Protein AF-A0A942I7Z6-F1 (afdb_monomer_lite)

Secondary structure (DSSP, 8-state):
--HHHHHHHHHHH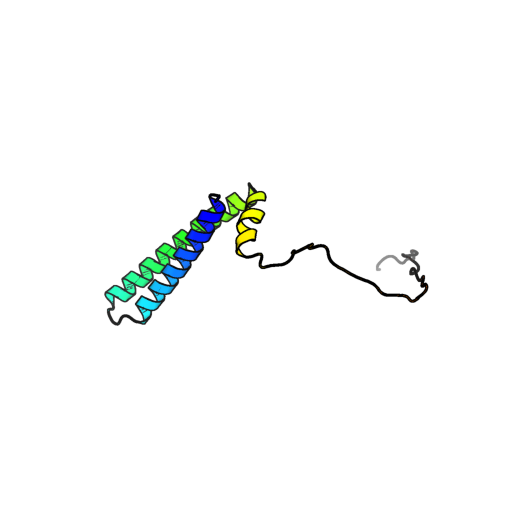HHHHHHHHHHHHHH---HHHHHHHHHHHHHHHHHHHHHHHHHHHHHHH-THHHHHHTTTT--S----------------------PPPP------------

Foldseek 3Di:
DDPLLVLVVVLVVLLVVLVVLCVCLVVDPDPVSVVVSPVSSVVSVVVSVVSVVVSVVVCVVCVVVVVVNVVVVPPDDDCPDDDDDDDDDDDDDDDDDDDDDDDDDDDDDDDDDD

Sequence (114 aa):
MTIASQLSQTLANMEGAAASLKTFSLQTQDQQAKQLFQQLSQSMDHSVQQLRGRLDYITQEEPQYRSEIGGTYASSTGSTGSTGSSLGASTLTSNQTTALPGGTQRKGGKNPTK

pLDDT: mean 70.62, std 20.22, range [40.78, 95.19]

Radius of gyration: 30.29 Å; chains: 1; bounding box: 65×61×59 Å

Structure (mmCIF, N/CA/C/O backbone):
data_AF-A0A942I7Z6-F1
#
_entry.id   AF-A0A942I7Z6-F1
#
loop_
_atom_site.group_PDB
_atom_site.id
_atom_site.type_symbol
_atom_site.label_atom_id
_atom_site.label_alt_id
_atom_site.label_comp_id
_atom_site.label_asym_id
_atom_site.label_entity_id
_atom_site.label_seq_id
_atom_site.pdbx_PDB_ins_code
_atom_site.Cartn_x
_atom_site.Cartn_y
_atom_site.Cartn_z
_atom_site.occupancy
_atom_site.B_iso_or_equiv
_atom_site.auth_seq_id
_atom_site.auth_comp_id
_atom_site.auth_asym_id
_atom_site.auth_atom_id
_atom_site.pdbx_PDB_model_num
ATOM 1 N N . MET A 1 1 ? 18.032 5.627 -8.882 1.00 63.41 1 MET A N 1
ATOM 2 C CA . MET A 1 1 ? 16.641 5.876 -8.449 1.00 63.41 1 MET A CA 1
ATOM 3 C C . MET A 1 1 ? 15.814 6.244 -9.656 1.00 63.41 1 MET A C 1
ATOM 5 O O . MET A 1 1 ? 15.640 7.414 -9.986 1.00 63.41 1 MET A O 1
ATOM 9 N N . THR A 1 2 ? 15.336 5.221 -10.336 1.00 78.56 2 THR A N 1
ATOM 10 C CA . THR A 1 2 ? 14.466 5.361 -11.500 1.00 78.56 2 THR A CA 1
ATOM 11 C C . THR A 1 2 ? 13.015 5.543 -11.085 1.00 78.56 2 THR A C 1
ATOM 13 O O . THR A 1 2 ? 12.638 5.276 -9.940 1.00 78.56 2 THR A O 1
ATOM 16 N N . ILE A 1 3 ? 12.188 6.025 -12.014 1.00 78.06 3 ILE A N 1
ATOM 17 C CA . ILE A 1 3 ? 10.762 6.275 -11.765 1.00 78.06 3 ILE A CA 1
ATOM 18 C C . ILE A 1 3 ? 10.057 4.984 -11.322 1.00 78.06 3 ILE A C 1
ATOM 20 O O . ILE A 1 3 ? 9.195 5.034 -10.451 1.00 78.06 3 ILE A O 1
ATOM 24 N N . ALA A 1 4 ? 10.471 3.825 -11.842 1.00 78.00 4 ALA A N 1
ATOM 25 C CA . ALA A 1 4 ? 9.941 2.521 -11.451 1.00 78.00 4 ALA A CA 1
ATOM 26 C C . ALA A 1 4 ? 10.222 2.191 -9.969 1.00 78.00 4 ALA A C 1
ATOM 28 O O . ALA A 1 4 ? 9.314 1.794 -9.239 1.00 78.00 4 ALA A O 1
ATOM 29 N N . SER A 1 5 ? 11.455 2.418 -9.498 1.00 78.81 5 SER A N 1
ATOM 30 C CA . SER A 1 5 ? 11.834 2.228 -8.089 1.00 78.81 5 SER A CA 1
ATOM 31 C C . SER A 1 5 ? 11.080 3.190 -7.160 1.00 78.81 5 SER A C 1
ATOM 33 O O . SER A 1 5 ? 10.522 2.762 -6.148 1.00 78.81 5 SER A O 1
ATOM 35 N N . GLN A 1 6 ? 10.963 4.466 -7.548 1.00 83.50 6 GLN A N 1
ATOM 36 C CA . GLN A 1 6 ? 10.184 5.459 -6.798 1.00 83.50 6 GLN A CA 1
ATOM 37 C C . GLN A 1 6 ? 8.691 5.095 -6.747 1.00 83.50 6 GLN A C 1
ATOM 39 O O . GLN A 1 6 ? 8.066 5.204 -5.691 1.00 83.50 6 GLN A O 1
ATOM 44 N N . LEU A 1 7 ? 8.120 4.610 -7.856 1.00 85.12 7 LEU A N 1
ATOM 45 C CA . LEU A 1 7 ? 6.734 4.135 -7.923 1.00 85.12 7 LE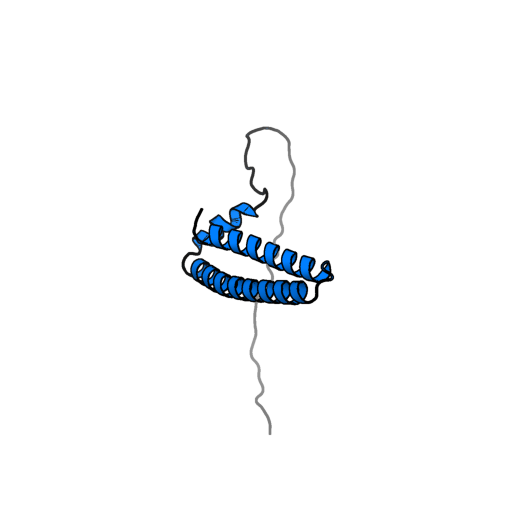U A CA 1
ATOM 46 C C . LEU A 1 7 ? 6.510 2.930 -7.017 1.00 85.12 7 LEU A C 1
ATOM 48 O O . LEU A 1 7 ? 5.554 2.934 -6.249 1.00 85.12 7 LEU A O 1
ATOM 52 N N . SER A 1 8 ? 7.389 1.928 -7.063 1.00 82.88 8 SER A N 1
ATOM 53 C CA . SER A 1 8 ? 7.280 0.741 -6.210 1.00 82.88 8 SER A CA 1
ATOM 54 C C . SER A 1 8 ? 7.332 1.100 -4.725 1.00 82.88 8 SER A C 1
ATOM 56 O O . SER A 1 8 ? 6.527 0.589 -3.949 1.00 82.88 8 SER A O 1
ATOM 58 N N . GLN A 1 9 ? 8.249 1.983 -4.321 1.00 88.50 9 GLN A N 1
ATOM 59 C CA . GLN A 1 9 ? 8.339 2.435 -2.933 1.00 88.50 9 GLN A CA 1
ATOM 60 C C . GLN A 1 9 ? 7.099 3.237 -2.520 1.00 88.50 9 GLN A C 1
ATOM 62 O O . GLN A 1 9 ? 6.570 3.053 -1.425 1.00 88.50 9 GLN A O 1
ATOM 67 N N . THR A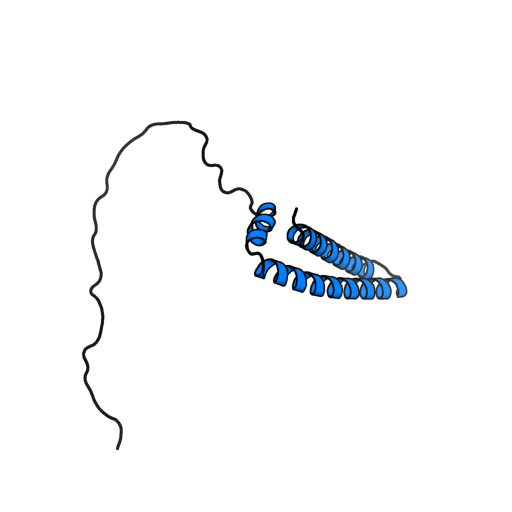 1 10 ? 6.592 4.086 -3.414 1.00 89.38 10 THR A N 1
ATOM 68 C CA . THR A 1 10 ? 5.362 4.852 -3.178 1.00 89.38 10 THR A CA 1
ATOM 69 C C . THR A 1 10 ? 4.152 3.929 -3.035 1.00 89.38 10 THR A C 1
ATOM 71 O O . THR A 1 10 ? 3.373 4.100 -2.103 1.00 89.38 10 THR A O 1
ATOM 74 N N . LEU A 1 11 ? 4.014 2.918 -3.900 1.00 88.75 11 LEU A N 1
ATOM 75 C CA . LEU A 1 11 ? 2.968 1.894 -3.814 1.00 88.75 11 LEU A CA 1
ATOM 76 C C . LEU A 1 11 ? 2.994 1.179 -2.460 1.00 88.75 11 LEU A C 1
ATOM 78 O O . LEU A 1 11 ? 1.961 1.108 -1.799 1.00 88.75 11 LEU A O 1
ATOM 82 N N . ALA A 1 12 ? 4.171 0.735 -2.011 1.00 88.94 12 ALA A N 1
ATOM 83 C CA . ALA A 1 12 ? 4.328 0.091 -0.708 1.00 88.94 12 ALA A CA 1
ATOM 84 C C . ALA A 1 12 ? 3.905 1.013 0.452 1.00 88.94 12 ALA A C 1
ATOM 86 O O . ALA A 1 12 ? 3.180 0.592 1.355 1.00 88.94 12 ALA A O 1
ATOM 87 N N . ASN A 1 13 ? 4.294 2.291 0.401 1.00 90.50 13 ASN A N 1
ATOM 88 C CA . ASN A 1 13 ? 3.896 3.277 1.406 1.00 90.50 13 ASN A CA 1
ATOM 89 C C . ASN A 1 13 ? 2.378 3.521 1.408 1.00 90.50 13 ASN A C 1
ATOM 91 O O . ASN A 1 13 ? 1.777 3.631 2.475 1.00 90.50 13 ASN A O 1
ATOM 95 N N . MET A 1 14 ? 1.744 3.588 0.233 1.00 90.75 14 MET A N 1
ATOM 96 C CA . MET A 1 14 ? 0.295 3.781 0.115 1.00 90.75 14 MET A CA 1
ATOM 97 C C . MET A 1 14 ? -0.496 2.560 0.584 1.00 90.75 14 MET A C 1
ATOM 99 O O . MET A 1 14 ? -1.500 2.722 1.270 1.00 90.75 14 MET A O 1
ATOM 103 N N . GLU A 1 15 ? -0.041 1.344 0.280 1.00 90.06 15 GLU A N 1
ATOM 104 C CA . GLU A 1 15 ? -0.657 0.113 0.790 1.00 90.06 15 GLU A CA 1
ATOM 105 C C . GLU A 1 15 ? -0.561 0.038 2.322 1.00 90.06 15 GLU A C 1
ATOM 107 O O . GLU A 1 15 ? -1.558 -0.237 2.996 1.00 90.06 15 GLU A O 1
ATOM 112 N N . GLY A 1 16 ? 0.602 0.376 2.890 1.00 93.94 16 GLY A N 1
ATOM 113 C CA . GLY A 1 16 ? 0.785 0.481 4.340 1.00 93.94 16 GLY A CA 1
ATOM 114 C C . GLY A 1 16 ? -0.102 1.557 4.980 1.00 93.94 16 GLY A C 1
ATOM 115 O O . GLY A 1 16 ? -0.708 1.329 6.034 1.00 93.94 16 GLY A O 1
ATOM 116 N N . ALA A 1 17 ? -0.248 2.713 4.327 1.00 92.88 17 ALA A N 1
ATOM 117 C CA . ALA A 1 17 ? -1.149 3.773 4.770 1.00 92.88 17 ALA A CA 1
ATOM 118 C C . ALA A 1 17 ? -2.624 3.333 4.712 1.00 92.88 17 ALA A C 1
ATOM 120 O O . ALA A 1 17 ? -3.353 3.524 5.685 1.00 92.88 17 ALA A O 1
ATOM 121 N N . ALA A 1 18 ? -3.060 2.673 3.635 1.00 92.19 18 ALA A N 1
ATOM 122 C CA . ALA A 1 18 ? -4.420 2.150 3.497 1.00 92.19 18 ALA A CA 1
ATOM 123 C C . ALA A 1 18 ? -4.749 1.094 4.570 1.00 92.19 18 ALA A C 1
ATOM 125 O O . ALA A 1 18 ? -5.842 1.110 5.146 1.00 92.19 18 ALA A O 1
ATOM 126 N N . ALA A 1 19 ? -3.798 0.212 4.892 1.00 93.25 19 ALA A N 1
ATOM 127 C CA . ALA A 1 19 ? -3.930 -0.751 5.985 1.00 93.25 19 ALA A CA 1
ATOM 128 C C . ALA A 1 19 ? -4.032 -0.059 7.357 1.00 93.25 19 ALA A C 1
ATOM 130 O O . ALA A 1 19 ? -4.861 -0.439 8.192 1.00 93.25 19 ALA A O 1
ATOM 131 N N . SER A 1 20 ? -3.245 0.998 7.570 1.00 94.56 20 SER A N 1
ATOM 132 C CA . SER A 1 20 ? -3.302 1.813 8.788 1.00 94.56 20 SER A CA 1
ATOM 133 C C . SER A 1 20 ? -4.659 2.509 8.929 1.00 94.56 20 SER A C 1
ATOM 135 O O . SER A 1 20 ? -5.280 2.427 9.983 1.00 94.56 20 SER A O 1
ATOM 137 N N . LEU A 1 21 ? -5.192 3.089 7.847 1.00 93.00 21 LEU A N 1
ATOM 138 C CA . LEU A 1 21 ? -6.526 3.703 7.818 1.00 93.00 21 LEU A CA 1
ATOM 139 C C . LEU A 1 21 ? -7.638 2.688 8.116 1.00 93.00 21 LEU A C 1
ATOM 141 O O . LEU A 1 21 ? -8.528 2.968 8.920 1.00 93.00 21 LEU A O 1
ATOM 145 N N . LYS A 1 22 ? -7.573 1.480 7.536 1.00 92.50 22 LYS A N 1
ATOM 146 C CA . LYS A 1 22 ? -8.491 0.387 7.897 1.00 92.50 22 LYS A CA 1
ATOM 147 C C . LYS A 1 22 ? -8.395 0.058 9.384 1.00 92.50 22 LYS A C 1
ATOM 149 O O . LYS A 1 22 ? -9.427 -0.063 10.038 1.00 92.50 22 LYS A O 1
ATOM 154 N N . THR A 1 23 ? -7.188 -0.013 9.935 1.00 94.81 23 THR A N 1
ATOM 155 C CA . THR A 1 23 ? -6.976 -0.265 11.368 1.00 94.81 23 THR A CA 1
ATOM 156 C C . THR A 1 23 ? -7.579 0.847 12.229 1.00 94.81 23 THR A C 1
ATOM 158 O O . THR A 1 23 ? -8.305 0.550 13.175 1.00 94.81 23 THR A O 1
ATOM 161 N N . PHE A 1 24 ? -7.395 2.118 11.861 1.00 93.19 24 PHE A N 1
ATOM 162 C CA . PHE A 1 24 ? -8.015 3.251 12.556 1.00 93.19 24 PHE A CA 1
ATOM 163 C C . PHE A 1 24 ? -9.542 3.205 12.487 1.00 93.19 24 PHE A C 1
ATOM 165 O O . PHE A 1 24 ? -10.204 3.499 13.478 1.00 93.19 24 PHE A O 1
ATOM 172 N N . SER A 1 25 ? -10.119 2.756 11.368 1.00 93.00 25 SER A N 1
ATOM 173 C CA . SER A 1 25 ? -11.567 2.529 11.264 1.00 93.00 25 SER A CA 1
ATOM 174 C C . SER A 1 25 ? -12.065 1.420 12.202 1.00 93.00 25 SER A C 1
ATOM 176 O O . SER A 1 25 ? -13.183 1.489 12.702 1.00 93.00 25 SER A O 1
ATOM 178 N N . LEU A 1 26 ? -11.245 0.406 12.489 1.00 92.94 26 LEU A N 1
ATOM 179 C CA . LEU A 1 26 ? -11.606 -0.663 13.425 1.00 92.94 26 LEU A CA 1
ATOM 180 C C . LEU A 1 26 ? -11.459 -0.222 14.885 1.00 92.94 26 LEU A C 1
ATOM 182 O O . LEU A 1 26 ? -12.267 -0.612 15.723 1.00 92.94 26 LEU A O 1
ATOM 186 N N . GLN A 1 27 ? -10.442 0.590 15.179 1.00 94.25 27 GLN A N 1
ATOM 187 C CA . GLN A 1 27 ? -10.137 1.066 16.529 1.00 94.25 27 GLN A CA 1
ATOM 188 C C . GLN A 1 27 ? -11.004 2.254 16.960 1.00 94.25 27 GLN A C 1
ATOM 190 O O . GLN A 1 27 ? -11.285 2.409 18.148 1.00 94.25 27 GLN A O 1
ATOM 195 N N . THR A 1 28 ? -11.430 3.099 16.020 1.00 91.81 28 THR A N 1
ATOM 196 C CA . THR A 1 28 ? -12.254 4.267 16.338 1.00 91.81 28 THR A CA 1
ATOM 197 C C . THR A 1 28 ? -13.692 3.856 16.661 1.00 91.81 28 THR A C 1
ATOM 199 O O . THR A 1 28 ? -14.246 2.941 16.052 1.00 91.81 28 THR A O 1
ATOM 202 N N . GLN A 1 29 ? -14.322 4.536 17.620 1.00 91.81 29 GLN A N 1
ATOM 203 C CA . GLN A 1 29 ? -15.741 4.339 17.956 1.00 91.81 29 GLN A CA 1
ATOM 204 C C . GLN A 1 29 ? -16.659 5.311 17.202 1.00 91.81 29 GLN A C 1
ATOM 206 O O . GLN A 1 29 ? -17.861 5.076 17.113 1.00 91.81 29 GLN A O 1
ATOM 211 N N . ASP A 1 30 ? -16.091 6.367 16.618 1.00 94.69 30 ASP A N 1
ATOM 212 C CA . ASP A 1 30 ? -16.824 7.392 15.883 1.00 94.69 30 ASP A CA 1
ATOM 213 C C . ASP A 1 30 ? -17.317 6.863 14.525 1.00 94.69 30 ASP A C 1
ATOM 215 O O . ASP A 1 30 ? -16.538 6.425 13.672 1.00 94.69 30 ASP A O 1
ATOM 219 N N . GLN A 1 31 ? -18.634 6.904 14.322 1.00 92.12 31 GLN A N 1
ATOM 220 C CA . GLN A 1 31 ? -19.283 6.388 13.119 1.00 92.12 31 GLN A CA 1
ATOM 221 C C . GLN A 1 31 ? -18.918 7.185 11.855 1.00 92.12 31 GLN A C 1
ATOM 223 O O . GLN A 1 31 ? -18.775 6.591 10.785 1.00 92.12 31 GLN A O 1
ATOM 228 N N . GLN A 1 32 ? -18.745 8.506 11.967 1.00 93.75 32 GLN A N 1
ATOM 229 C CA . GLN A 1 32 ? -18.341 9.356 10.846 1.00 93.75 32 GLN A CA 1
ATOM 230 C C . GLN A 1 32 ? -16.879 9.096 10.483 1.00 93.75 32 GLN A C 1
ATOM 232 O O . GLN A 1 32 ? -16.559 8.919 9.307 1.00 93.75 32 GLN A O 1
ATOM 237 N N . ALA A 1 33 ? -16.000 8.985 11.483 1.00 92.69 33 ALA A N 1
ATOM 238 C CA . ALA A 1 33 ? -14.593 8.664 11.255 1.00 92.69 33 ALA A CA 1
ATOM 239 C C . ALA A 1 33 ? -14.423 7.283 10.602 1.00 92.69 33 ALA A C 1
ATOM 241 O O . ALA A 1 33 ? -13.610 7.131 9.691 1.00 92.69 33 ALA A O 1
ATOM 242 N N . LYS A 1 34 ? -15.227 6.284 10.999 1.00 95.06 34 LYS A N 1
ATOM 243 C CA . LYS A 1 34 ? -15.248 4.964 10.342 1.00 95.06 34 LYS A CA 1
ATOM 244 C C . LYS A 1 34 ? -15.519 5.065 8.849 1.00 95.06 34 LYS A C 1
ATOM 246 O O . LYS A 1 34 ? -14.770 4.492 8.057 1.00 95.06 34 LYS A O 1
ATOM 251 N N . GLN A 1 35 ? -16.576 5.783 8.474 1.00 94.19 35 GLN A N 1
ATOM 252 C CA . GLN A 1 35 ? -16.946 5.961 7.071 1.00 94.19 35 GLN A CA 1
ATOM 253 C C . GLN A 1 35 ? -15.858 6.713 6.305 1.00 94.19 35 GLN A C 1
ATOM 255 O O . GLN A 1 35 ? -15.464 6.272 5.226 1.00 94.19 35 GLN A O 1
ATOM 260 N N . LEU A 1 36 ? -15.312 7.783 6.889 1.00 95.19 36 LEU A N 1
ATOM 261 C CA . LEU A 1 36 ? -14.228 8.558 6.292 1.00 95.19 36 LEU A CA 1
ATOM 262 C C . LEU A 1 36 ? -12.984 7.692 6.037 1.00 95.19 36 LEU A C 1
ATOM 264 O O . LEU A 1 36 ? -12.462 7.672 4.924 1.00 95.19 36 LEU A O 1
ATOM 268 N N . PHE A 1 37 ? -12.522 6.931 7.032 1.00 94.62 37 PHE A N 1
ATOM 269 C CA . PHE A 1 37 ? -11.355 6.059 6.878 1.00 94.62 37 PHE A CA 1
ATOM 270 C C . PHE A 1 37 ? -11.586 4.935 5.866 1.00 94.62 37 PHE A C 1
ATOM 272 O O . PHE A 1 37 ? -10.681 4.616 5.093 1.00 94.62 37 PHE A O 1
ATOM 279 N N . GLN A 1 38 ? -12.793 4.363 5.815 1.00 92.50 38 GLN A N 1
ATOM 280 C CA . GLN A 1 38 ? -13.145 3.383 4.788 1.00 92.50 38 GLN A CA 1
ATOM 281 C C . GLN A 1 38 ? -13.106 3.996 3.385 1.00 92.50 38 GLN A C 1
ATOM 283 O O . GLN A 1 38 ? -12.459 3.425 2.506 1.00 92.50 38 GLN A O 1
ATOM 288 N N . GLN A 1 39 ? -13.716 5.167 3.187 1.00 94.50 39 GLN A N 1
ATOM 289 C CA . GLN A 1 39 ? -13.701 5.882 1.907 1.00 94.50 39 GLN A CA 1
ATOM 290 C C . GLN A 1 39 ? -12.277 6.240 1.467 1.00 94.50 39 GLN A C 1
ATOM 292 O O . GLN A 1 39 ? -11.902 5.994 0.320 1.00 94.50 39 GLN A O 1
ATOM 297 N N . LEU A 1 40 ? -11.454 6.754 2.386 1.00 94.00 40 LEU A N 1
ATOM 298 C CA . LEU A 1 40 ? -10.049 7.055 2.113 1.00 94.00 40 LEU A CA 1
ATOM 299 C C . LEU A 1 40 ? -9.273 5.794 1.722 1.00 94.00 40 LEU A C 1
ATOM 301 O O . LEU A 1 40 ? -8.541 5.818 0.735 1.00 94.00 40 LEU A O 1
ATOM 305 N N . SER A 1 41 ? -9.474 4.680 2.436 1.00 92.62 41 SER A N 1
ATOM 306 C CA . SER A 1 41 ? -8.813 3.412 2.105 1.00 92.62 41 SER A CA 1
ATOM 307 C C . SER A 1 41 ? -9.189 2.909 0.708 1.00 92.62 41 SER A C 1
ATOM 309 O O . SER A 1 41 ? -8.319 2.448 -0.023 1.00 92.62 41 SER A O 1
ATOM 311 N N . GLN A 1 42 ? -10.457 3.051 0.304 1.00 92.62 42 GLN A N 1
ATOM 312 C CA . GLN A 1 42 ? -10.933 2.652 -1.023 1.00 92.62 42 GLN A CA 1
ATOM 313 C C . GLN A 1 42 ? -10.352 3.537 -2.130 1.00 92.62 42 GLN A C 1
ATOM 315 O O . GLN A 1 42 ? -9.901 3.028 -3.154 1.00 92.62 42 GLN A O 1
ATOM 320 N N . SER A 1 43 ? -10.323 4.856 -1.919 1.00 93.00 43 SER A N 1
ATOM 321 C CA . SER A 1 43 ? -9.715 5.801 -2.865 1.00 93.00 43 SER A CA 1
ATOM 322 C C . SER A 1 43 ? -8.218 5.525 -3.055 1.00 93.00 43 SER A C 1
ATOM 324 O O . SER A 1 43 ? -7.688 5.562 -4.171 1.00 93.00 43 SER A O 1
ATOM 326 N N . MET A 1 44 ? -7.537 5.177 -1.961 1.00 92.06 44 MET A N 1
ATOM 327 C CA . MET A 1 44 ? -6.125 4.822 -1.984 1.00 92.06 44 MET A CA 1
ATOM 328 C C . MET A 1 44 ? -5.881 3.501 -2.724 1.00 92.06 44 MET A C 1
ATOM 330 O O . MET A 1 44 ? -4.970 3.443 -3.544 1.00 92.06 44 MET A O 1
ATOM 334 N N . ASP A 1 45 ? -6.728 2.487 -2.523 1.00 90.94 45 ASP A N 1
ATOM 335 C CA . ASP A 1 45 ? -6.670 1.212 -3.256 1.00 90.94 45 ASP A CA 1
ATOM 336 C C . ASP A 1 45 ? -6.828 1.427 -4.770 1.00 90.94 45 ASP A C 1
ATOM 338 O O . ASP A 1 45 ? -6.019 0.953 -5.567 1.00 90.94 45 ASP A O 1
ATOM 342 N N . HIS A 1 46 ? -7.797 2.252 -5.174 1.00 93.06 46 HIS A N 1
ATOM 343 C CA . HIS A 1 46 ? -7.996 2.596 -6.580 1.00 93.06 46 HIS A CA 1
ATOM 344 C C . HIS A 1 46 ? -6.772 3.310 -7.181 1.00 93.06 46 HIS A C 1
A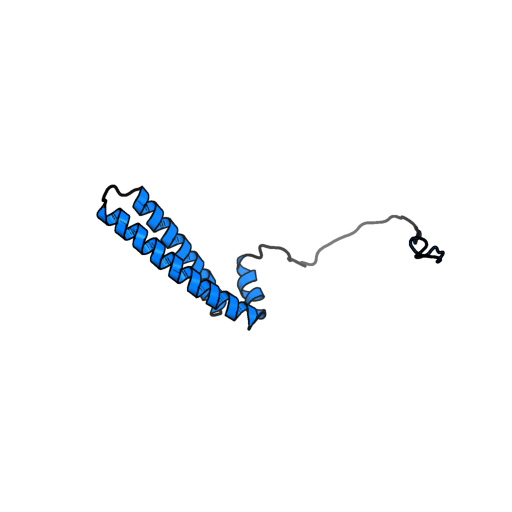TOM 346 O O . HIS A 1 46 ? -6.335 2.988 -8.288 1.00 93.06 46 HIS A O 1
ATOM 352 N N . SER A 1 47 ? -6.170 4.239 -6.434 1.00 90.75 47 SER A N 1
ATOM 353 C CA . SER A 1 47 ? -4.944 4.932 -6.853 1.00 90.75 47 SER A CA 1
ATOM 354 C C . SER A 1 47 ? -3.761 3.965 -6.986 1.00 90.75 47 SER A C 1
ATOM 356 O O . SER A 1 47 ? -3.021 4.017 -7.969 1.00 90.75 47 SER A O 1
ATOM 358 N N . VAL A 1 48 ? -3.616 3.030 -6.040 1.00 90.62 48 VAL A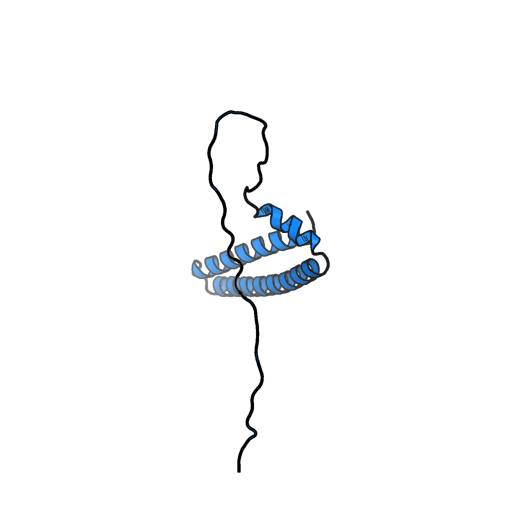 N 1
ATOM 359 C CA . VAL A 1 48 ? -2.619 1.949 -6.077 1.00 90.62 48 VAL A CA 1
ATOM 360 C C . VAL A 1 48 ? -2.797 1.087 -7.325 1.00 90.62 48 VAL A C 1
ATOM 362 O O . VAL A 1 48 ? -1.815 0.815 -8.013 1.00 90.62 48 VAL A O 1
ATOM 365 N N . GLN A 1 49 ? -4.026 0.701 -7.675 1.00 91.00 49 GLN A N 1
ATOM 366 C CA . GLN A 1 49 ? -4.285 -0.104 -8.872 1.00 91.00 49 GLN A CA 1
ATOM 367 C C . GLN A 1 49 ? -3.888 0.620 -10.165 1.00 91.00 49 GLN A C 1
ATOM 369 O O . GLN A 1 49 ? -3.237 0.021 -11.025 1.00 91.00 49 GLN A O 1
ATOM 374 N N . GLN A 1 50 ? -4.198 1.914 -10.292 1.00 90.75 50 GLN A N 1
ATOM 375 C CA . GLN A 1 50 ? -3.789 2.691 -11.468 1.00 90.75 50 GLN A CA 1
ATOM 376 C C . GLN A 1 50 ? -2.265 2.804 -11.589 1.00 90.75 50 GLN A C 1
ATOM 378 O O . GLN A 1 50 ? -1.702 2.641 -12.674 1.00 90.75 50 GLN A O 1
ATOM 383 N N . LEU A 1 51 ? -1.580 3.038 -10.469 1.00 87.44 51 LEU A N 1
ATOM 384 C CA . LEU A 1 51 ? -0.123 3.151 -10.439 1.00 87.44 51 LEU A CA 1
ATOM 385 C C . LEU A 1 51 ? 0.570 1.803 -10.667 1.00 87.44 51 LEU A C 1
ATOM 387 O O . LEU A 1 51 ? 1.600 1.768 -11.337 1.00 87.44 51 LEU A O 1
ATOM 391 N N . ARG A 1 52 ? -0.014 0.691 -10.199 1.00 86.38 52 ARG A N 1
ATOM 392 C CA . ARG A 1 52 ? 0.436 -0.671 -10.530 1.00 86.38 52 ARG A CA 1
ATOM 393 C C . ARG A 1 52 ? 0.364 -0.931 -12.033 1.00 86.38 52 ARG A C 1
ATOM 395 O O . ARG A 1 52 ? 1.340 -1.414 -12.594 1.00 86.38 52 ARG A O 1
ATOM 402 N N . GLY A 1 53 ? -0.731 -0.548 -12.693 1.00 88.12 53 GLY A N 1
ATOM 403 C CA . GLY A 1 53 ? -0.846 -0.658 -14.153 1.00 88.12 53 GLY A CA 1
ATOM 404 C C . GLY A 1 53 ? 0.222 0.157 -14.891 1.00 88.12 53 GLY A C 1
ATOM 405 O O . GLY A 1 53 ? 0.811 -0.312 -15.863 1.00 88.12 53 GLY A O 1
ATOM 406 N N . ARG A 1 54 ? 0.543 1.358 -14.390 1.00 84.44 54 ARG A N 1
ATOM 407 C CA . ARG A 1 54 ? 1.630 2.180 -14.942 1.00 84.44 54 ARG A CA 1
ATOM 408 C C . ARG A 1 54 ? 3.005 1.545 -14.724 1.00 84.44 54 ARG A C 1
ATOM 410 O O . ARG A 1 54 ? 3.840 1.596 -15.621 1.00 84.44 54 ARG A O 1
ATOM 417 N N . LEU A 1 55 ? 3.240 0.968 -13.547 1.00 81.94 55 LEU A N 1
ATOM 418 C CA . LEU A 1 55 ? 4.485 0.281 -13.217 1.00 81.94 55 LEU A CA 1
ATOM 419 C C . LEU A 1 55 ? 4.682 -0.964 -14.087 1.00 81.94 55 LEU A C 1
ATOM 421 O O . LEU A 1 55 ? 5.788 -1.182 -14.575 1.00 81.94 55 LEU A O 1
ATOM 425 N N . ASP A 1 56 ? 3.623 -1.732 -14.332 1.00 81.88 56 ASP A N 1
ATOM 426 C CA . ASP A 1 56 ? 3.657 -2.889 -15.227 1.00 81.88 56 ASP A CA 1
ATOM 427 C C . ASP A 1 56 ? 4.034 -2.477 -16.659 1.00 81.88 56 ASP A C 1
ATOM 429 O O . ASP A 1 56 ? 4.986 -3.017 -17.218 1.00 81.88 56 ASP A O 1
ATOM 433 N N . TYR A 1 57 ? 3.403 -1.422 -17.192 1.00 84.06 57 TYR A N 1
ATOM 434 C CA . TYR A 1 57 ? 3.755 -0.855 -18.499 1.00 84.06 57 TYR A CA 1
ATOM 435 C C . TYR A 1 57 ? 5.235 -0.444 -18.579 1.00 84.06 57 TYR A C 1
ATOM 437 O O . TYR A 1 57 ? 5.943 -0.844 -19.497 1.00 84.06 57 TYR A O 1
ATOM 445 N N . ILE A 1 58 ? 5.737 0.298 -17.586 1.00 79.19 58 ILE A N 1
ATOM 446 C CA . ILE A 1 58 ? 7.150 0.720 -17.538 1.00 79.19 58 ILE A CA 1
ATOM 447 C C . ILE A 1 58 ? 8.091 -0.494 -17.457 1.00 79.19 58 ILE A C 1
ATOM 449 O O . ILE A 1 58 ? 9.160 -0.493 -18.061 1.00 79.19 58 ILE A O 1
ATOM 453 N N . THR A 1 59 ? 7.695 -1.535 -16.724 1.00 72.44 59 THR A N 1
ATOM 454 C CA . THR A 1 59 ? 8.483 -2.765 -16.561 1.00 72.44 59 THR A CA 1
ATOM 455 C C . THR A 1 59 ? 8.550 -3.580 -17.855 1.00 72.44 59 THR A C 1
ATOM 457 O O . THR A 1 59 ? 9.563 -4.235 -18.108 1.00 72.44 59 THR A O 1
ATOM 460 N N . GLN A 1 60 ? 7.487 -3.550 -18.664 1.00 74.50 60 GLN A N 1
ATOM 461 C CA . GLN A 1 60 ? 7.450 -4.188 -19.980 1.00 74.50 60 GLN A CA 1
ATOM 462 C C . GLN A 1 60 ? 8.289 -3.428 -21.014 1.00 74.50 60 GLN A C 1
ATOM 464 O O . GLN A 1 60 ? 9.040 -4.054 -21.759 1.00 74.50 60 GLN A O 1
ATOM 469 N N . GLU A 1 61 ? 8.199 -2.097 -21.032 1.00 71.94 61 GLU A N 1
ATOM 470 C CA . GLU A 1 61 ? 8.931 -1.248 -21.983 1.00 71.94 61 GLU A CA 1
ATOM 471 C C . GLU A 1 61 ? 10.437 -1.209 -21.684 1.00 71.94 61 GLU A C 1
ATOM 473 O O . GLU A 1 61 ? 11.258 -1.143 -22.597 1.00 71.94 61 GLU A O 1
ATOM 478 N N . GLU A 1 62 ? 10.822 -1.286 -20.408 1.00 65.12 62 GLU A N 1
ATOM 479 C CA . GLU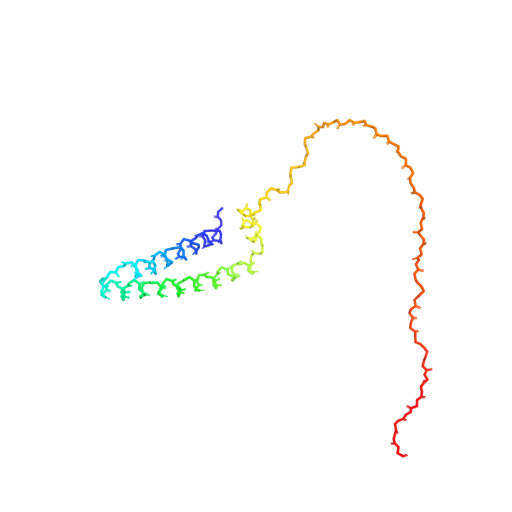 A 1 62 ? 12.218 -1.225 -19.981 1.00 65.12 62 GLU A CA 1
ATOM 480 C C . GLU A 1 62 ? 12.566 -2.366 -19.003 1.00 65.12 62 GLU A C 1
ATOM 482 O O . GLU A 1 62 ? 12.607 -2.175 -17.781 1.00 65.12 62 GLU A O 1
ATOM 487 N N . PRO A 1 63 ? 12.900 -3.571 -19.517 1.00 63.38 63 PRO A N 1
ATOM 488 C CA . PRO A 1 63 ? 13.212 -4.742 -18.690 1.00 63.38 63 PRO A CA 1
ATOM 489 C C . PRO A 1 63 ? 14.435 -4.543 -17.780 1.00 63.38 63 PRO A C 1
ATOM 491 O O . PRO A 1 63 ? 14.570 -5.227 -16.766 1.00 63.38 63 PRO A O 1
ATOM 494 N N . GLN A 1 64 ? 15.297 -3.572 -18.094 1.00 59.72 64 GLN A N 1
ATOM 495 C CA . GLN A 1 64 ? 16.425 -3.137 -17.265 1.00 59.72 64 GLN A CA 1
ATOM 496 C C . GLN A 1 64 ? 16.012 -2.562 -15.894 1.00 59.72 64 GLN A C 1
ATOM 498 O O . GLN A 1 64 ? 16.784 -2.680 -14.942 1.00 59.72 64 GLN A O 1
ATOM 503 N N . TYR A 1 65 ? 14.783 -2.043 -15.730 1.00 60.00 65 TYR A N 1
ATOM 504 C CA . TYR A 1 65 ? 14.273 -1.619 -14.415 1.00 60.00 65 TYR A CA 1
ATOM 505 C C . TYR A 1 65 ? 13.969 -2.792 -13.476 1.00 60.00 65 TYR A C 1
ATOM 507 O O . TYR A 1 65 ? 14.039 -2.618 -12.257 1.00 60.00 65 TYR A O 1
ATOM 515 N N . ARG A 1 66 ? 13.700 -4.003 -13.997 1.00 58.44 66 ARG A N 1
ATOM 516 C CA . ARG A 1 66 ? 13.546 -5.208 -13.152 1.00 58.44 66 ARG A CA 1
ATOM 517 C C . ARG A 1 66 ? 14.822 -5.491 -12.364 1.00 58.44 66 ARG A C 1
ATOM 519 O O . ARG A 1 66 ? 14.742 -5.933 -11.223 1.00 58.44 66 ARG A O 1
ATOM 526 N N . SER A 1 67 ? 15.979 -5.197 -12.954 1.00 55.94 67 SER A N 1
ATOM 527 C CA . SER A 1 67 ? 17.286 -5.405 -12.331 1.00 55.94 67 SER A CA 1
ATOM 528 C C . SER A 1 67 ? 17.606 -4.364 -11.250 1.00 55.94 67 SER A C 1
ATOM 530 O O . SER A 1 67 ? 18.225 -4.716 -10.252 1.00 55.94 67 SER A O 1
ATOM 532 N N . GLU A 1 68 ? 17.162 -3.106 -11.395 1.00 52.69 68 GLU A N 1
ATOM 533 C CA . GLU A 1 68 ? 17.353 -2.069 -10.359 1.00 52.69 68 GLU A CA 1
ATOM 534 C C . GLU A 1 68 ? 16.383 -2.260 -9.182 1.00 52.69 68 GLU A C 1
ATOM 536 O O . GLU A 1 68 ? 16.777 -2.128 -8.025 1.00 52.69 68 GLU A O 1
ATOM 541 N N . ILE A 1 69 ? 15.130 -2.639 -9.461 1.00 54.56 69 ILE A N 1
ATOM 542 C CA . ILE A 1 69 ? 14.145 -2.971 -8.423 1.00 54.56 69 ILE A CA 1
ATOM 543 C C . ILE A 1 69 ? 14.524 -4.284 -7.714 1.00 54.56 69 ILE A C 1
ATOM 545 O O . ILE A 1 69 ? 14.392 -4.382 -6.501 1.00 54.56 69 ILE A O 1
ATOM 549 N N . GLY A 1 70 ? 15.097 -5.264 -8.420 1.00 51.12 70 GLY A N 1
ATOM 550 C CA . GLY A 1 70 ? 15.589 -6.515 -7.831 1.00 51.12 70 GLY A CA 1
ATOM 551 C C . GLY A 1 70 ? 16.730 -6.353 -6.813 1.00 51.12 70 GLY A C 1
ATOM 552 O O . GLY A 1 70 ? 16.983 -7.278 -6.045 1.00 51.12 70 GLY A O 1
ATOM 553 N N . GLY A 1 71 ? 17.394 -5.191 -6.760 1.00 50.47 71 GLY A N 1
ATOM 554 C CA . GLY A 1 71 ? 18.541 -4.936 -5.883 1.00 50.47 71 GLY A CA 1
ATOM 555 C C . GLY A 1 71 ? 18.205 -4.655 -4.413 1.00 50.47 71 GLY A C 1
ATOM 556 O O . GLY A 1 71 ? 19.066 -4.847 -3.559 1.00 50.47 71 GLY A O 1
ATOM 557 N N . THR A 1 72 ? 16.977 -4.241 -4.080 1.00 50.88 72 THR A N 1
ATOM 558 C CA . THR A 1 72 ? 16.577 -3.994 -2.677 1.00 50.88 72 THR A CA 1
ATOM 559 C C . THR A 1 72 ? 16.043 -5.239 -1.964 1.00 50.88 72 THR A C 1
ATOM 561 O O . THR A 1 72 ? 15.941 -5.228 -0.739 1.00 50.88 72 THR A O 1
ATOM 564 N N . TYR A 1 73 ? 15.769 -6.330 -2.691 1.00 46.25 73 TYR A N 1
ATOM 565 C CA . TYR A 1 73 ? 15.345 -7.624 -2.125 1.00 46.25 73 TYR A CA 1
ATOM 566 C C . TYR A 1 73 ? 16.309 -8.780 -2.419 1.00 46.25 73 TYR A C 1
ATOM 568 O O . TYR A 1 73 ? 16.129 -9.864 -1.868 1.00 46.25 73 TYR A O 1
ATOM 576 N N . ALA A 1 74 ? 17.330 -8.585 -3.260 1.00 47.91 74 ALA A N 1
ATOM 577 C CA . ALA A 1 74 ? 18.394 -9.564 -3.453 1.00 47.91 74 ALA A CA 1
ATOM 578 C C . ALA A 1 74 ? 19.361 -9.526 -2.260 1.00 47.91 74 ALA A C 1
ATOM 580 O O . ALA A 1 74 ? 20.460 -8.972 -2.315 1.00 47.91 74 ALA A O 1
ATOM 581 N N . SER A 1 75 ? 18.937 -10.122 -1.149 1.00 48.06 75 SER A N 1
ATOM 582 C CA . SER A 1 75 ? 19.832 -10.521 -0.074 1.00 48.06 75 SER A CA 1
ATOM 583 C C . SER A 1 75 ? 20.904 -11.471 -0.619 1.00 48.06 75 SER A C 1
ATOM 585 O O . SER A 1 75 ? 20.633 -12.588 -1.047 1.00 48.06 75 SER A O 1
ATOM 587 N N . SER A 1 76 ? 22.148 -11.000 -0.553 1.00 50.91 76 SER A N 1
ATOM 588 C CA . SER A 1 76 ? 23.319 -11.779 -0.142 1.00 50.91 76 SER A CA 1
ATOM 589 C C . SER A 1 76 ? 23.527 -13.162 -0.777 1.00 50.91 76 SER A C 1
ATOM 591 O O . SER A 1 76 ? 23.670 -14.152 -0.061 1.00 50.91 76 SER A O 1
ATOM 593 N N . THR A 1 77 ? 23.679 -13.256 -2.093 1.00 46.59 77 THR A N 1
ATOM 594 C CA . THR A 1 77 ? 24.369 -14.417 -2.679 1.00 46.59 77 THR A CA 1
ATOM 595 C C . THR A 1 77 ? 25.336 -13.955 -3.754 1.00 46.59 77 THR A C 1
ATOM 597 O O . THR A 1 77 ? 24.940 -13.699 -4.886 1.00 46.59 77 THR A O 1
ATOM 600 N N . GLY A 1 78 ? 26.609 -13.820 -3.378 1.00 43.03 78 GLY A N 1
ATOM 601 C CA . GLY A 1 78 ? 27.679 -13.519 -4.328 1.00 43.03 78 GLY A CA 1
ATOM 602 C C . GLY A 1 78 ? 28.883 -12.774 -3.761 1.00 43.03 78 GLY A C 1
ATOM 603 O O . GLY A 1 78 ? 29.448 -11.938 -4.454 1.00 43.03 78 GLY A O 1
ATOM 604 N N . SER A 1 79 ? 29.292 -13.050 -2.517 1.00 48.22 79 SER A N 1
ATOM 605 C CA . SER A 1 79 ? 30.684 -12.802 -2.126 1.00 48.22 79 SER A CA 1
ATOM 606 C C . SER A 1 79 ? 31.548 -13.849 -2.832 1.00 48.22 79 SER A C 1
ATOM 608 O O . SER A 1 79 ? 31.546 -15.024 -2.466 1.00 48.22 79 SER A O 1
ATOM 610 N N . THR A 1 80 ? 32.224 -13.459 -3.908 1.00 43.97 80 THR A N 1
ATOM 611 C CA . THR A 1 80 ? 33.273 -14.253 -4.561 1.00 43.97 80 THR A CA 1
ATOM 612 C C . THR A 1 80 ? 34.262 -13.256 -5.180 1.00 43.97 80 THR A C 1
ATOM 614 O O . THR A 1 80 ? 33.878 -12.482 -6.043 1.00 43.97 80 THR A O 1
ATOM 617 N N . GLY A 1 81 ? 35.521 -13.152 -4.768 1.00 43.38 81 GLY A N 1
ATOM 618 C CA . GLY A 1 81 ? 36.227 -13.928 -3.766 1.00 43.38 81 GLY A CA 1
ATOM 619 C C . GLY A 1 81 ? 37.341 -13.119 -3.111 1.00 43.38 81 GLY A C 1
ATOM 620 O O . GLY A 1 81 ? 38.072 -12.376 -3.763 1.00 43.38 81 GLY A O 1
ATOM 621 N N . SER A 1 82 ? 37.464 -13.307 -1.801 1.00 46.12 82 SER A N 1
ATOM 622 C CA . SER A 1 82 ? 38.701 -13.069 -1.077 1.00 46.12 82 SER A CA 1
ATOM 623 C C . SER A 1 82 ? 39.600 -14.287 -1.264 1.00 46.12 82 SER A C 1
ATOM 625 O O . SER A 1 82 ? 39.262 -15.405 -0.875 1.00 46.12 82 SER A O 1
ATOM 627 N N . THR A 1 83 ? 40.744 -14.040 -1.878 1.00 49.38 83 THR A N 1
ATOM 628 C CA . THR A 1 83 ? 41.934 -14.882 -1.924 1.00 49.38 83 THR A CA 1
ATOM 629 C C . THR A 1 83 ? 42.275 -15.442 -0.543 1.00 49.38 83 THR A C 1
ATOM 631 O O . THR A 1 83 ? 42.463 -14.682 0.404 1.00 49.38 83 THR A O 1
ATOM 634 N N . GLY A 1 84 ? 42.428 -16.761 -0.439 1.00 44.03 84 GLY A N 1
ATOM 635 C CA . GLY A 1 84 ? 43.055 -17.364 0.731 1.00 44.03 84 GLY A CA 1
ATOM 636 C C . GLY A 1 84 ? 42.838 -18.863 0.852 1.00 44.03 84 GLY A C 1
ATOM 637 O O . GLY A 1 84 ? 41.788 -19.263 1.332 1.00 44.03 84 GLY A O 1
ATOM 638 N N . SER A 1 85 ? 43.896 -19.622 0.527 1.00 49.56 85 SER A N 1
ATOM 639 C CA . SER A 1 85 ? 44.320 -20.838 1.254 1.00 49.56 85 SER A CA 1
ATOM 640 C C . SER A 1 85 ? 43.388 -22.061 1.147 1.00 49.56 85 SER A C 1
ATOM 642 O O . SER A 1 85 ? 42.180 -21.953 1.163 1.00 49.56 85 SER A O 1
ATOM 644 N N . SER A 1 86 ? 43.804 -23.318 1.089 1.00 47.62 86 SER A N 1
ATOM 645 C CA . SER A 1 86 ? 45.085 -24.008 1.141 1.00 47.62 86 SER A CA 1
ATOM 646 C C . SER A 1 86 ? 44.741 -25.499 0.997 1.00 47.62 86 SER A C 1
ATOM 648 O O . SER A 1 86 ? 43.784 -25.937 1.622 1.00 47.62 86 SER A O 1
ATOM 650 N N . LEU A 1 87 ? 45.571 -26.250 0.268 1.00 47.72 87 LEU A N 1
ATOM 651 C CA . LEU A 1 87 ? 46.019 -27.614 0.601 1.00 47.72 87 LEU A CA 1
ATOM 652 C C . LEU A 1 87 ? 44.990 -28.758 0.782 1.00 47.72 87 LEU A C 1
ATOM 654 O O . LEU A 1 87 ? 44.164 -28.758 1.684 1.00 47.72 87 LEU A O 1
ATOM 658 N N . GLY A 1 88 ? 45.236 -29.847 0.041 1.00 40.78 88 GLY A N 1
ATOM 659 C CA . GLY A 1 88 ? 44.870 -31.219 0.427 1.00 40.78 88 GLY A CA 1
ATOM 660 C C . GLY A 1 88 ? 43.797 -31.831 -0.474 1.00 40.78 88 GLY A C 1
ATOM 661 O O . GLY A 1 88 ? 42.635 -31.478 -0.380 1.00 40.78 88 GLY A O 1
ATOM 662 N N . ALA A 1 89 ? 44.151 -32.626 -1.483 1.00 43.22 89 ALA A N 1
ATOM 663 C CA . ALA A 1 89 ? 44.531 -34.043 -1.402 1.00 43.22 89 ALA A CA 1
ATOM 664 C C . ALA A 1 89 ? 43.385 -34.948 -1.899 1.00 43.22 89 ALA A C 1
ATOM 666 O O . ALA A 1 89 ? 42.392 -35.152 -1.218 1.00 43.22 89 ALA A O 1
ATOM 667 N N . SER A 1 90 ? 43.615 -35.493 -3.097 1.00 47.81 90 SER A N 1
ATOM 668 C CA . SER A 1 90 ? 43.418 -36.898 -3.478 1.00 47.81 90 SER A CA 1
ATOM 669 C C . SER A 1 90 ? 42.027 -37.540 -3.339 1.00 47.81 90 SER A C 1
ATOM 671 O O . SER A 1 90 ? 41.522 -37.729 -2.239 1.00 47.81 90 SER A O 1
ATOM 673 N N . THR A 1 91 ? 41.552 -38.122 -4.451 1.00 45.41 91 THR A N 1
ATOM 674 C CA . THR A 1 91 ? 41.318 -39.583 -4.633 1.00 45.41 91 THR A CA 1
ATOM 675 C C . THR A 1 91 ? 40.050 -39.866 -5.460 1.00 45.41 91 THR A C 1
ATOM 677 O O . THR A 1 91 ? 38.953 -39.499 -5.067 1.00 45.41 91 THR A O 1
ATOM 680 N N . LEU A 1 92 ? 40.268 -40.532 -6.605 1.00 47.88 92 LEU A N 1
ATOM 681 C CA . LEU A 1 92 ? 39.414 -41.460 -7.369 1.00 47.88 92 LEU A CA 1
ATOM 682 C C . LEU A 1 92 ? 37.877 -41.314 -7.337 1.00 47.88 92 LEU A C 1
ATOM 684 O O . LEU A 1 92 ? 37.256 -41.479 -6.298 1.00 47.88 92 LEU A O 1
ATOM 688 N N . THR A 1 93 ? 37.250 -41.340 -8.521 1.00 52.12 93 THR A N 1
ATOM 689 C CA . THR A 1 93 ? 36.442 -42.512 -8.929 1.00 52.12 93 THR A CA 1
ATOM 690 C C . THR A 1 93 ? 35.979 -42.419 -10.389 1.00 52.12 93 THR A C 1
ATOM 692 O O . THR A 1 93 ? 35.733 -41.349 -10.940 1.00 52.12 93 THR A O 1
ATOM 695 N N . SER A 1 94 ? 35.922 -43.594 -11.001 1.00 49.78 94 SER A N 1
ATOM 696 C CA . SER A 1 94 ? 35.743 -43.918 -12.409 1.00 49.78 94 SER A CA 1
ATOM 697 C C . SER A 1 94 ? 34.288 -43.863 -12.902 1.00 49.78 94 SER A C 1
ATOM 699 O O . SER A 1 94 ? 33.368 -44.240 -12.190 1.00 49.78 94 SER A O 1
ATOM 701 N N . ASN A 1 95 ? 34.143 -43.492 -14.179 1.00 47.72 95 ASN A N 1
ATOM 702 C CA . ASN A 1 95 ? 33.458 -44.226 -15.259 1.00 47.72 95 ASN A CA 1
ATOM 703 C C . ASN A 1 95 ? 32.027 -44.791 -15.047 1.00 47.72 95 ASN A C 1
ATOM 705 O O . ASN A 1 95 ? 31.843 -45.758 -14.316 1.00 47.72 95 ASN A O 1
ATOM 709 N N . GLN A 1 96 ? 31.061 -44.291 -15.835 1.00 45.53 96 GLN A N 1
ATOM 710 C CA . GLN A 1 96 ? 29.925 -45.020 -16.456 1.00 45.53 96 GLN A CA 1
ATOM 711 C C . GLN A 1 96 ? 29.111 -43.990 -17.270 1.00 45.53 96 GLN A C 1
ATOM 713 O O . GLN A 1 96 ? 28.566 -43.058 -16.696 1.00 45.53 96 GLN A O 1
ATOM 718 N N . THR A 1 97 ? 29.111 -43.940 -18.608 1.00 49.75 97 THR A N 1
ATOM 719 C CA . THR A 1 97 ? 28.588 -44.912 -19.591 1.00 49.75 97 THR A CA 1
ATOM 720 C C . THR A 1 97 ? 27.297 -45.587 -19.145 1.00 49.75 97 THR A C 1
ATOM 722 O O . THR A 1 97 ? 27.353 -46.590 -18.449 1.00 49.75 97 THR A O 1
ATOM 725 N N . THR A 1 98 ? 26.152 -45.059 -19.592 1.00 49.69 98 THR A N 1
ATOM 726 C CA . THR A 1 98 ? 25.017 -45.818 -20.160 1.00 49.69 98 THR A CA 1
ATOM 727 C C . THR A 1 98 ? 24.075 -44.812 -20.835 1.00 49.69 98 THR A C 1
ATOM 729 O O . THR A 1 98 ? 23.261 -44.165 -20.182 1.00 49.69 98 THR A O 1
ATOM 732 N N . ALA A 1 99 ? 24.218 -44.639 -22.151 1.00 44.94 99 ALA A N 1
ATOM 733 C CA . ALA A 1 99 ? 23.228 -43.956 -22.978 1.00 44.94 99 ALA A CA 1
ATOM 734 C C . ALA A 1 99 ? 22.164 -44.976 -23.417 1.00 44.94 99 ALA A C 1
ATOM 736 O O . ALA A 1 99 ? 22.484 -46.062 -23.897 1.00 44.94 99 ALA A O 1
ATOM 737 N N . LEU A 1 100 ? 20.904 -44.611 -23.196 1.00 55.53 100 LEU A N 1
ATOM 738 C CA . LEU A 1 100 ? 19.690 -45.375 -23.475 1.00 55.53 100 LEU A CA 1
ATOM 739 C C . LEU A 1 100 ? 19.471 -45.566 -24.994 1.00 55.53 100 LEU A C 1
ATOM 741 O O . LEU A 1 100 ? 19.732 -44.633 -25.757 1.00 55.53 100 LEU A O 1
ATOM 745 N N . PRO A 1 101 ? 18.951 -46.721 -25.458 1.00 50.81 101 PRO A N 1
ATOM 746 C CA . PRO A 1 101 ? 18.606 -46.921 -26.863 1.00 50.81 101 PRO A CA 1
ATOM 747 C C . PRO A 1 101 ? 17.343 -46.136 -27.244 1.00 50.81 101 PRO A C 1
ATOM 749 O O . PRO A 1 101 ? 16.314 -46.188 -26.568 1.00 50.81 101 PRO A O 1
ATOM 752 N N . GLY A 1 102 ? 17.448 -45.396 -28.348 1.00 46.00 102 GLY A N 1
ATOM 753 C CA . GLY A 1 102 ? 16.403 -44.536 -28.883 1.00 46.00 102 GLY A CA 1
ATOM 754 C C . GLY A 1 102 ? 15.161 -45.275 -29.392 1.00 46.00 102 GLY A C 1
ATOM 755 O O . GLY A 1 102 ? 15.231 -46.352 -29.973 1.00 46.00 102 GLY A O 1
ATOM 756 N N . GLY A 1 103 ? 14.018 -44.617 -29.210 1.00 43.53 103 GLY A N 1
ATOM 757 C CA . GLY A 1 103 ? 13.316 -44.013 -30.341 1.00 43.53 103 GLY A CA 1
ATOM 758 C C . GLY A 1 103 ? 12.695 -44.936 -31.393 1.00 43.53 103 GLY A C 1
ATOM 759 O O . GLY A 1 103 ? 13.315 -45.276 -32.391 1.00 43.53 103 GLY A O 1
ATOM 760 N N . THR A 1 104 ? 11.371 -45.062 -31.264 1.00 53.66 104 THR A N 1
ATOM 761 C CA . THR A 1 104 ? 10.363 -44.918 -32.339 1.00 53.66 104 THR A CA 1
ATOM 762 C C . THR A 1 104 ? 10.163 -46.016 -33.399 1.00 53.66 104 THR A C 1
ATOM 764 O O . THR A 1 104 ? 10.875 -46.129 -34.387 1.00 53.66 104 THR A O 1
ATOM 767 N N . GLN A 1 105 ? 9.015 -46.688 -33.221 1.00 51.00 105 GLN A N 1
ATOM 768 C CA . GLN A 1 105 ? 7.916 -46.892 -34.184 1.00 51.00 105 GLN A CA 1
ATOM 769 C C . GLN A 1 105 ? 8.218 -47.574 -35.529 1.00 51.00 105 GLN A C 1
ATOM 771 O O . GLN A 1 105 ? 8.683 -46.964 -36.488 1.00 51.00 105 GLN A O 1
ATOM 776 N N . ARG A 1 106 ? 7.729 -48.816 -35.663 1.00 48.56 106 ARG A N 1
ATOM 777 C CA . ARG A 1 106 ? 7.400 -49.419 -36.962 1.00 48.56 106 ARG A CA 1
ATOM 778 C C . ARG A 1 106 ? 5.887 -49.602 -37.090 1.00 48.56 106 ARG A C 1
ATOM 780 O O . ARG A 1 106 ? 5.241 -50.203 -36.237 1.00 48.56 106 ARG A O 1
ATOM 787 N N . LYS A 1 107 ? 5.371 -49.028 -38.179 1.00 52.09 107 LYS A N 1
ATOM 788 C CA . LYS A 1 107 ? 4.011 -49.094 -38.728 1.00 52.09 107 LYS A CA 1
ATOM 789 C C . LYS A 1 107 ? 3.444 -50.517 -38.821 1.00 52.09 107 LYS A C 1
ATOM 791 O O . LYS A 1 107 ? 4.139 -51.438 -39.237 1.00 52.09 107 LYS A O 1
ATOM 796 N N . GLY A 1 108 ? 2.131 -50.609 -38.630 1.00 45.34 108 GLY A N 1
ATOM 797 C CA . GLY A 1 108 ? 1.259 -51.715 -39.037 1.00 45.34 108 GLY A CA 1
ATOM 798 C C . GLY A 1 108 ? 0.056 -51.716 -38.097 1.00 45.34 108 GLY A C 1
ATOM 799 O O . GLY A 1 108 ? 0.211 -52.009 -36.927 1.00 45.34 108 GLY A O 1
ATOM 800 N N . GLY A 1 109 ? -1.140 -51.267 -38.452 1.00 49.28 109 GLY A N 1
ATOM 801 C CA . GLY A 1 109 ? -1.858 -51.420 -39.705 1.00 49.28 109 GLY A CA 1
ATOM 802 C C . GLY A 1 109 ? -3.182 -52.090 -39.343 1.00 49.28 109 GLY A C 1
ATOM 803 O O . GLY A 1 109 ? -3.158 -53.236 -38.909 1.00 49.28 109 GLY A O 1
ATOM 804 N N . LYS A 1 110 ? -4.298 -51.361 -39.464 1.00 56.22 110 LYS A N 1
ATOM 805 C CA . LYS A 1 110 ? -5.643 -51.838 -39.843 1.00 56.22 110 LYS A CA 1
ATOM 806 C C . LYS A 1 110 ? -6.639 -50.674 -39.753 1.00 56.22 110 LYS A C 1
ATOM 808 O O . LYS A 1 110 ? -6.738 -49.993 -38.740 1.00 56.22 110 LYS A O 1
ATOM 813 N N . ASN A 1 111 ? -7.280 -50.446 -40.892 1.00 50.03 111 ASN A N 1
ATOM 814 C CA . ASN A 1 111 ? -8.251 -49.405 -41.222 1.00 50.03 111 ASN A CA 1
ATOM 815 C C . ASN A 1 111 ? -9.607 -49.644 -40.502 1.00 50.03 111 ASN A C 1
ATOM 817 O O . ASN A 1 111 ? -9.823 -50.754 -40.010 1.00 50.03 111 ASN A O 1
ATOM 821 N N . PRO A 1 112 ? -10.523 -48.654 -40.449 1.00 57.47 112 PRO A N 1
ATOM 822 C CA . PRO A 1 112 ? -11.728 -48.691 -39.623 1.00 57.47 112 PRO A CA 1
ATOM 823 C C . PRO A 1 112 ? -12.939 -49.360 -40.306 1.00 57.47 112 PRO A C 1
ATOM 825 O O . PRO A 1 112 ? -13.071 -49.349 -41.526 1.00 57.47 112 PRO A O 1
ATOM 828 N N . THR A 1 113 ? -13.807 -49.928 -39.460 1.00 55.75 113 THR A N 1
ATOM 829 C CA . THR A 1 113 ? -15.265 -50.171 -39.578 1.00 55.75 113 THR A CA 1
ATOM 830 C C . THR A 1 113 ? -15.923 -50.188 -40.970 1.00 55.75 113 THR A C 1
ATOM 832 O O . THR A 1 113 ? -16.166 -49.125 -41.540 1.00 55.75 113 THR A O 1
ATOM 835 N N . LYS A 1 114 ? -16.394 -51.358 -41.422 1.00 42.94 114 LYS A N 1
ATOM 836 C CA . LYS A 1 114 ? -17.809 -51.799 -41.409 1.00 42.94 114 LYS A CA 1
ATOM 837 C C . LYS A 1 114 ? -17.918 -53.230 -41.943 1.00 42.94 114 LYS A C 1
ATOM 839 O O . LYS A 1 114 ? -17.104 -53.580 -42.822 1.00 42.94 114 LYS A O 1
#